Protein AF-A0A3F3A247-F1 (afdb_monomer)

Mean predicted aligned error: 5.39 Å

Structure (mmCIF, N/CA/C/O backbone):
data_AF-A0A3F3A247-F1
#
_entry.id   AF-A0A3F3A247-F1
#
loop_
_atom_site.group_PDB
_atom_site.id
_atom_site.type_symbol
_atom_site.label_atom_id
_atom_site.label_alt_id
_atom_site.label_comp_id
_atom_site.label_asym_id
_atom_site.label_entity_id
_atom_site.label_seq_id
_atom_site.pdbx_PDB_ins_code
_atom_site.Cartn_x
_atom_site.Cartn_y
_atom_site.Cartn_z
_atom_site.occupancy
_atom_site.B_iso_or_equiv
_atom_site.auth_seq_id
_atom_site.auth_comp_id
_atom_site.auth_asym_id
_atom_site.auth_atom_id
_atom_site.pdbx_PDB_model_num
ATOM 1 N N . MET A 1 1 ? -2.320 11.211 -10.194 1.00 46.19 1 MET A N 1
ATOM 2 C CA . MET A 1 1 ? -1.294 10.342 -9.572 1.00 46.19 1 MET A CA 1
ATOM 3 C C . MET A 1 1 ? -1.910 9.728 -8.316 1.00 46.19 1 MET A C 1
ATOM 5 O O . MET A 1 1 ? -2.364 10.488 -7.471 1.00 46.19 1 MET A O 1
ATOM 9 N N . VAL A 1 2 ? -2.010 8.396 -8.226 1.00 53.28 2 VAL A N 1
ATOM 10 C CA . VAL A 1 2 ? -2.815 7.676 -7.203 1.00 53.28 2 VAL A CA 1
ATOM 11 C C . VAL A 1 2 ? -2.336 7.931 -5.757 1.00 53.28 2 VAL A C 1
ATOM 13 O O . VAL A 1 2 ? -3.120 7.828 -4.819 1.00 53.28 2 VAL A O 1
ATOM 16 N N . LEU A 1 3 ? -1.090 8.392 -5.579 1.00 52.69 3 LEU A N 1
ATOM 17 C CA . LEU A 1 3 ? -0.507 8.829 -4.298 1.00 52.69 3 LEU A CA 1
ATOM 18 C C . LEU A 1 3 ? -1.402 9.779 -3.484 1.00 52.69 3 LEU A C 1
ATOM 20 O O . LEU A 1 3 ? -1.448 9.680 -2.258 1.00 52.69 3 LEU A O 1
ATOM 24 N N . TYR A 1 4 ? -2.143 10.667 -4.153 1.00 54.91 4 TYR A N 1
ATOM 25 C CA . TYR A 1 4 ? -3.012 11.640 -3.483 1.00 54.91 4 TYR A CA 1
ATOM 26 C C . TYR A 1 4 ? -4.249 11.024 -2.823 1.00 54.91 4 TYR A C 1
ATOM 28 O O . TYR A 1 4 ? -4.876 11.683 -2.000 1.00 54.91 4 TYR A O 1
ATOM 36 N N . SER A 1 5 ? -4.599 9.777 -3.142 1.00 63.94 5 SER A N 1
ATOM 37 C CA . SER A 1 5 ? -5.752 9.094 -2.550 1.00 63.94 5 SER A CA 1
ATOM 38 C C . SER A 1 5 ? -5.394 8.317 -1.278 1.00 63.94 5 SER A C 1
ATOM 40 O O . SER A 1 5 ? -6.249 8.150 -0.413 1.00 63.94 5 SER A O 1
ATOM 42 N N . PHE A 1 6 ? -4.142 7.864 -1.129 1.00 75.56 6 PHE A N 1
ATOM 43 C CA . PHE A 1 6 ? -3.720 7.057 0.028 1.00 75.56 6 PHE A CA 1
ATOM 44 C C . PHE A 1 6 ? -3.362 7.905 1.247 1.00 75.56 6 PHE A C 1
ATOM 46 O O . PHE A 1 6 ? -3.771 7.593 2.362 1.00 75.56 6 PHE A O 1
ATOM 53 N N . LEU A 1 7 ? -2.616 8.994 1.046 1.00 80.38 7 LEU A N 1
ATOM 54 C CA . LEU A 1 7 ? -2.145 9.862 2.129 1.00 80.38 7 LEU A CA 1
ATOM 55 C C . LEU A 1 7 ? -3.266 10.451 3.006 1.00 80.38 7 LEU A C 1
ATOM 57 O O . LEU A 1 7 ? -3.165 10.317 4.229 1.00 80.38 7 LEU A O 1
ATOM 61 N N . PRO A 1 8 ? -4.340 11.059 2.458 1.00 82.88 8 PRO A N 1
ATOM 62 C CA . PRO A 1 8 ? -5.440 11.550 3.288 1.00 82.88 8 PRO A CA 1
ATOM 63 C C . PRO A 1 8 ? -6.129 10.417 4.058 1.00 82.88 8 PRO A C 1
ATOM 65 O O . PRO A 1 8 ? -6.515 10.606 5.209 1.00 82.88 8 PRO A O 1
ATOM 68 N N . GLN A 1 9 ? -6.207 9.221 3.477 1.00 84.12 9 GLN A N 1
ATOM 69 C CA . GLN A 1 9 ? -6.887 8.075 4.076 1.00 84.12 9 GLN A CA 1
ATOM 70 C C . GLN A 1 9 ? -6.077 7.530 5.248 1.00 84.12 9 GLN A C 1
ATOM 72 O O . GLN A 1 9 ? -6.619 7.359 6.339 1.00 84.12 9 GLN A O 1
ATOM 77 N N . ILE A 1 10 ? -4.766 7.361 5.060 1.00 86.44 10 ILE A N 1
ATOM 78 C CA . ILE A 1 10 ? -3.830 7.019 6.134 1.00 86.44 10 ILE A CA 1
ATOM 79 C C . ILE A 1 10 ? -3.912 8.063 7.253 1.00 86.44 1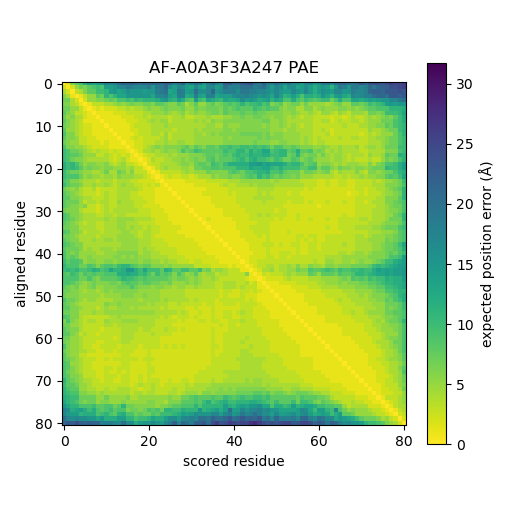0 ILE A C 1
ATOM 81 O O . ILE A 1 10 ? -4.044 7.696 8.420 1.00 86.44 10 ILE A O 1
ATOM 85 N N . TYR A 1 11 ? -3.893 9.357 6.917 1.00 86.25 11 TYR A N 1
ATOM 86 C CA . TYR A 1 11 ? -3.984 10.432 7.906 1.00 86.25 11 TYR A CA 1
ATOM 87 C C . TYR A 1 11 ? -5.283 10.365 8.719 1.00 86.25 11 TYR A C 1
ATOM 89 O O . TYR A 1 11 ? -5.242 10.424 9.949 1.00 86.25 11 TYR A O 1
ATOM 97 N N . ILE A 1 12 ? -6.432 10.202 8.057 1.00 86.75 12 ILE A N 1
ATOM 98 C CA . ILE A 1 12 ? -7.735 10.105 8.724 1.00 86.75 12 ILE A CA 1
ATOM 99 C C . ILE A 1 12 ? -7.775 8.882 9.641 1.00 86.75 12 ILE A C 1
ATOM 101 O O . ILE A 1 12 ? -8.186 9.015 10.793 1.00 86.75 12 ILE A O 1
ATOM 105 N N . ILE A 1 13 ? -7.316 7.717 9.180 1.00 87.88 13 ILE A N 1
ATOM 106 C CA . ILE A 1 13 ? -7.320 6.482 9.976 1.00 87.88 13 ILE A CA 1
ATOM 107 C C . ILE A 1 13 ? -6.414 6.620 11.201 1.00 87.88 13 ILE A C 1
ATOM 109 O O . ILE A 1 13 ? -6.816 6.269 12.307 1.00 87.88 13 ILE A O 1
ATOM 113 N N . LEU A 1 14 ? -5.210 7.175 11.040 1.00 86.81 14 LEU A N 1
ATOM 114 C CA . LEU A 1 14 ? -4.286 7.377 12.157 1.00 86.81 14 LEU A CA 1
ATOM 115 C C . LEU A 1 14 ? -4.813 8.408 13.164 1.00 86.81 14 LEU A C 1
ATOM 117 O O . LEU A 1 14 ? -4.666 8.213 14.372 1.00 86.81 14 LEU A O 1
ATOM 121 N N . LYS A 1 15 ? -5.457 9.479 12.685 1.00 88.94 15 LYS A N 1
ATOM 122 C CA . LYS A 1 15 ? -6.030 10.534 13.531 1.00 88.94 15 LYS A CA 1
ATOM 123 C C . LYS A 1 15 ? -7.263 10.059 14.294 1.00 88.94 15 LYS A C 1
ATOM 125 O O . LYS A 1 15 ? -7.377 10.305 15.490 1.00 88.94 15 LYS A O 1
ATOM 130 N N . THR A 1 16 ? -8.192 9.406 13.603 1.00 87.88 16 THR A N 1
ATOM 131 C CA . THR A 1 16 ? -9.472 8.964 14.179 1.00 87.88 16 THR A CA 1
ATOM 132 C C . THR A 1 16 ? -9.365 7.623 14.894 1.00 87.88 16 THR A C 1
ATOM 134 O O . THR A 1 16 ? -10.230 7.299 15.702 1.00 87.88 16 THR A O 1
ATOM 137 N N . LYS A 1 17 ? -8.310 6.842 14.618 1.00 85.69 17 LYS A N 1
ATOM 138 C CA . LYS A 1 17 ? -8.135 5.461 15.091 1.00 85.69 17 LYS A CA 1
ATOM 139 C C . LYS A 1 17 ? -9.341 4.565 14.767 1.00 85.69 17 LYS A C 1
ATOM 141 O O . LYS A 1 17 ? -9.582 3.588 15.473 1.00 85.69 17 LYS A O 1
ATOM 146 N N . SER A 1 18 ? -10.081 4.895 13.709 1.00 82.31 18 SER A N 1
ATOM 147 C CA . SER A 1 18 ? -11.240 4.150 13.221 1.00 82.31 18 SER A CA 1
ATOM 148 C C . SER A 1 18 ? -11.085 3.919 11.716 1.00 82.31 18 SER A C 1
ATOM 150 O O . SER A 1 18 ? -10.555 4.783 11.009 1.00 82.31 18 SER A O 1
ATOM 152 N N . PRO A 1 19 ? -11.542 2.767 11.193 1.00 81.62 19 PRO A N 1
ATOM 153 C CA . PRO A 1 19 ? -11.616 2.556 9.750 1.00 81.62 19 PRO A CA 1
ATOM 154 C C . PRO A 1 19 ? -12.636 3.491 9.074 1.00 81.62 19 PRO A C 1
ATOM 156 O O . PRO A 1 19 ? -12.618 3.619 7.848 1.00 81.62 19 PRO A O 1
ATOM 159 N N . GLY A 1 20 ? -13.514 4.160 9.834 1.00 82.81 20 GLY A N 1
ATOM 160 C CA . GLY A 1 20 ? -14.576 5.006 9.296 1.00 82.81 20 GLY A CA 1
ATOM 161 C C . GLY A 1 20 ? -15.539 4.206 8.415 1.00 82.81 20 GLY A C 1
ATOM 162 O O . GLY A 1 20 ? -15.880 3.071 8.730 1.00 82.81 20 GLY A O 1
ATOM 163 N N . ASN A 1 21 ? -15.946 4.780 7.280 1.00 80.94 21 ASN A N 1
ATOM 164 C CA . ASN A 1 21 ? -16.827 4.119 6.308 1.00 80.94 21 ASN A CA 1
ATOM 165 C C . ASN A 1 21 ? -16.058 3.334 5.221 1.00 80.94 21 ASN A C 1
ATOM 167 O O . ASN A 1 21 ? -16.549 3.140 4.109 1.00 80.94 21 ASN A O 1
ATOM 171 N N . ASN A 1 22 ? -14.809 2.938 5.487 1.00 83.38 22 ASN A N 1
ATOM 172 C CA . ASN A 1 22 ? -14.017 2.197 4.510 1.00 83.38 22 ASN A CA 1
ATOM 173 C C . ASN A 1 22 ? -14.419 0.717 4.475 1.00 83.38 22 ASN A C 1
ATOM 175 O O . ASN A 1 22 ? -14.331 0.012 5.479 1.00 83.38 22 ASN A O 1
ATOM 179 N N . SER A 1 23 ? -14.771 0.211 3.290 1.00 86.38 23 SER A N 1
ATOM 180 C CA . SER A 1 23 ? -15.005 -1.222 3.081 1.00 86.38 23 SER A CA 1
ATOM 181 C C . SER A 1 23 ? -13.683 -1.987 2.978 1.00 86.38 23 SER A C 1
ATOM 183 O O . SER A 1 23 ? -12.901 -1.760 2.057 1.00 86.38 23 SER A O 1
ATOM 185 N N . ILE A 1 24 ? -13.451 -2.947 3.879 1.00 87.38 24 ILE A N 1
ATOM 186 C CA . ILE A 1 24 ? -12.258 -3.815 3.851 1.00 87.38 24 ILE A CA 1
ATOM 187 C C . ILE A 1 24 ? -12.130 -4.538 2.502 1.00 87.38 24 ILE A C 1
ATOM 189 O O . ILE A 1 24 ? -11.040 -4.602 1.936 1.00 87.38 24 ILE A O 1
ATOM 193 N N . GLN A 1 25 ? -13.243 -5.051 1.965 1.00 87.50 25 GLN A N 1
ATOM 194 C CA . GLN A 1 25 ? -13.255 -5.784 0.695 1.00 87.50 25 GLN A CA 1
ATOM 195 C C . GLN A 1 25 ? -12.759 -4.914 -0.463 1.00 87.50 25 GLN A C 1
ATOM 197 O O . GLN A 1 25 ? -11.949 -5.365 -1.269 1.00 87.50 25 GLN A O 1
ATOM 202 N N . TYR A 1 26 ? -13.190 -3.651 -0.506 1.00 89.38 26 TYR A N 1
ATOM 203 C CA . TYR A 1 26 ? -12.748 -2.700 -1.522 1.00 89.38 26 TYR A CA 1
ATOM 204 C C . TYR A 1 26 ? -11.227 -2.496 -1.490 1.00 89.38 26 TYR A C 1
ATOM 206 O O . TYR A 1 26 ? -10.570 -2.566 -2.527 1.00 89.38 26 TYR A O 1
ATOM 214 N N . TRP A 1 27 ? -10.653 -2.309 -0.300 1.00 88.94 27 TRP A N 1
ATOM 215 C CA . TRP A 1 27 ? -9.216 -2.075 -0.133 1.00 88.94 27 TRP A CA 1
ATOM 216 C C . TRP A 1 27 ? -8.359 -3.304 -0.457 1.00 88.94 27 TRP A C 1
ATOM 218 O O . TRP A 1 27 ? -7.286 -3.167 -1.051 1.00 88.94 27 TRP A O 1
ATOM 228 N N . ILE A 1 28 ? -8.862 -4.507 -0.165 1.00 89.94 28 ILE A N 1
ATOM 229 C CA . ILE A 1 28 ? -8.229 -5.765 -0.584 1.00 89.94 28 ILE A CA 1
ATOM 230 C C . ILE A 1 28 ? -8.196 -5.867 -2.115 1.00 89.94 28 ILE A C 1
ATOM 232 O O . ILE A 1 28 ? -7.126 -6.075 -2.687 1.00 89.94 28 ILE A O 1
ATOM 236 N N . VAL A 1 29 ? -9.337 -5.669 -2.787 1.00 92.00 29 VAL A N 1
ATOM 237 C CA . VAL A 1 29 ? -9.425 -5.749 -4.258 1.00 92.00 29 VAL A CA 1
ATOM 238 C C . VAL A 1 29 ? -8.565 -4.673 -4.923 1.00 92.00 29 VAL A C 1
ATOM 240 O O . VAL A 1 29 ? -7.852 -4.960 -5.883 1.00 92.00 29 VAL A O 1
ATOM 243 N N . MET A 1 30 ? -8.565 -3.449 -4.390 1.00 90.12 30 MET A N 1
ATOM 244 C CA . MET A 1 30 ? -7.722 -2.367 -4.900 1.00 90.12 30 MET A CA 1
ATOM 245 C C . MET A 1 30 ? -6.231 -2.709 -4.787 1.00 90.12 30 MET A C 1
ATOM 247 O O . MET A 1 30 ? -5.490 -2.562 -5.759 1.00 90.12 30 MET A O 1
ATOM 251 N N . THR A 1 31 ? -5.786 -3.187 -3.623 1.00 91.75 31 THR A N 1
ATOM 252 C CA . THR A 1 31 ? -4.377 -3.546 -3.389 1.00 91.75 31 THR A CA 1
ATOM 253 C C . THR A 1 31 ? -3.936 -4.688 -4.296 1.00 91.75 31 THR A C 1
ATOM 255 O O . THR A 1 31 ? -2.833 -4.654 -4.848 1.00 91.75 31 THR A O 1
ATOM 258 N N . PHE A 1 32 ? -4.818 -5.665 -4.512 1.00 92.06 32 PHE A N 1
ATOM 259 C CA . PHE A 1 32 ? -4.592 -6.744 -5.464 1.00 92.06 32 PHE A CA 1
ATOM 260 C C . PHE A 1 32 ? -4.426 -6.203 -6.891 1.00 92.06 32 PHE A C 1
ATOM 262 O O . PHE A 1 32 ? -3.419 -6.482 -7.538 1.00 92.06 32 PHE A O 1
ATOM 269 N N . GLY A 1 33 ? -5.338 -5.339 -7.347 1.00 91.56 33 GLY A N 1
ATOM 270 C CA . GLY A 1 33 ? -5.255 -4.716 -8.670 1.00 91.56 33 GLY A CA 1
ATOM 271 C C . GLY A 1 33 ? -3.968 -3.909 -8.882 1.00 91.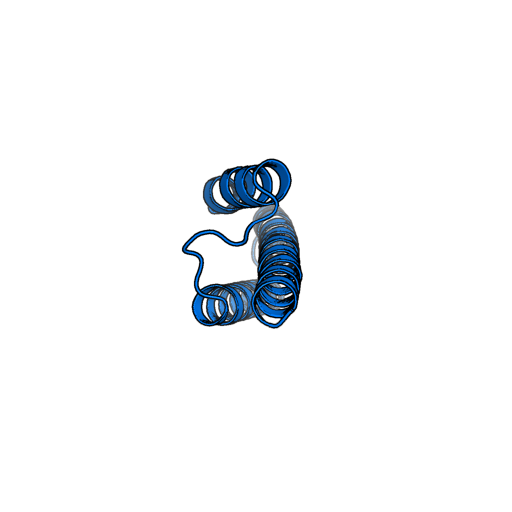56 33 GLY A C 1
ATOM 272 O O . GLY A 1 33 ? -3.319 -4.042 -9.919 1.00 91.56 33 GLY A O 1
ATOM 273 N N . ILE A 1 34 ? -3.544 -3.122 -7.888 1.00 91.19 34 ILE A N 1
ATOM 274 C CA . ILE A 1 34 ? -2.289 -2.351 -7.957 1.00 91.19 34 ILE A CA 1
ATOM 275 C C . ILE A 1 34 ? -1.075 -3.278 -8.030 1.00 91.19 34 ILE A C 1
ATOM 277 O O . ILE A 1 34 ? -0.156 -3.016 -8.808 1.00 91.19 34 ILE A O 1
ATOM 281 N N . SER A 1 35 ? -1.087 -4.378 -7.277 1.00 90.50 35 SER A N 1
ATOM 282 C CA . SER A 1 35 ? -0.032 -5.394 -7.329 1.00 90.50 35 SER A CA 1
ATOM 283 C C . SER A 1 35 ? 0.060 -6.028 -8.719 1.00 90.50 35 SER A C 1
ATOM 285 O O . SER A 1 35 ? 1.150 -6.101 -9.285 1.00 90.50 35 SER A O 1
ATOM 287 N N . CYS A 1 36 ? -1.078 -6.396 -9.320 1.00 92.19 36 CYS A N 1
ATOM 288 C CA . CYS A 1 36 ? -1.127 -6.922 -10.686 1.00 92.19 36 CYS A CA 1
ATOM 289 C C . CYS A 1 36 ? -0.569 -5.923 -11.709 1.00 92.19 36 CYS A C 1
ATOM 291 O O . CYS A 1 36 ? 0.232 -6.303 -12.560 1.00 92.19 36 CYS A O 1
ATOM 293 N N . ILE A 1 37 ? -0.937 -4.641 -11.608 1.00 90.62 37 ILE A N 1
ATOM 294 C CA . ILE A 1 37 ? -0.407 -3.588 -12.488 1.00 90.62 37 ILE A CA 1
ATOM 295 C C . ILE A 1 37 ? 1.108 -3.450 -12.315 1.00 90.62 37 ILE A C 1
ATOM 297 O O . ILE A 1 37 ? 1.822 -3.317 -13.306 1.00 90.62 37 ILE A O 1
ATOM 301 N N . CYS A 1 38 ? 1.604 -3.491 -11.076 1.00 89.69 38 CYS A N 1
ATOM 302 C CA . CYS A 1 38 ? 3.030 -3.378 -10.786 1.00 89.69 38 CYS A CA 1
ATOM 303 C C . CYS A 1 38 ? 3.826 -4.539 -11.405 1.00 89.69 38 CYS A C 1
ATOM 305 O O . CYS A 1 38 ? 4.850 -4.304 -12.042 1.00 89.69 38 CYS A O 1
ATOM 307 N N . ILE A 1 39 ? 3.327 -5.775 -11.286 1.00 91.38 39 ILE A N 1
ATOM 308 C CA . ILE A 1 39 ? 3.935 -6.964 -11.906 1.00 91.38 39 ILE A CA 1
ATOM 309 C C . ILE A 1 39 ? 3.890 -6.859 -13.432 1.00 91.38 39 ILE A C 1
ATOM 311 O O . ILE A 1 39 ? 4.894 -7.095 -14.097 1.00 91.38 39 ILE A O 1
ATOM 315 N N . ASN A 1 40 ? 2.750 -6.457 -13.998 1.00 92.62 40 ASN A N 1
ATOM 316 C CA . ASN A 1 40 ? 2.614 -6.292 -15.442 1.00 92.62 40 ASN A CA 1
ATOM 317 C C . ASN A 1 40 ? 3.617 -5.266 -15.987 1.00 92.62 40 ASN A C 1
ATOM 319 O O . ASN A 1 40 ? 4.280 -5.503 -16.987 1.00 92.62 40 ASN A O 1
ATOM 323 N N . GLN A 1 41 ? 3.773 -4.138 -15.297 1.00 89.88 41 GLN A N 1
ATOM 324 C CA . GLN A 1 41 ? 4.746 -3.114 -15.668 1.00 89.88 41 GLN A CA 1
ATOM 325 C C . GLN A 1 41 ? 6.194 -3.585 -15.549 1.00 89.88 41 GLN A C 1
ATOM 327 O O . GLN A 1 41 ? 7.024 -3.186 -16.363 1.00 89.88 41 GLN A O 1
ATOM 332 N N . PHE A 1 42 ? 6.488 -4.436 -14.566 1.00 90.12 42 PHE A N 1
ATOM 333 C CA . PHE A 1 42 ? 7.794 -5.068 -14.430 1.00 90.12 42 PHE A CA 1
ATOM 334 C C . PHE A 1 42 ? 8.108 -5.975 -15.628 1.00 90.12 42 PHE A C 1
ATOM 336 O O . PHE A 1 42 ? 9.194 -5.883 -16.187 1.00 90.12 42 PHE A O 1
ATOM 343 N N . ILE A 1 43 ? 7.142 -6.795 -16.060 1.00 92.94 43 ILE A N 1
ATOM 344 C CA . ILE A 1 43 ? 7.289 -7.704 -17.209 1.00 92.94 43 ILE A CA 1
ATOM 345 C C . ILE A 1 43 ? 7.392 -6.932 -18.532 1.00 92.94 43 ILE A C 1
ATOM 347 O O . ILE A 1 43 ? 8.179 -7.298 -19.396 1.00 92.94 43 ILE A O 1
ATOM 351 N N . CYS A 1 44 ? 6.614 -5.861 -18.700 1.00 92.62 44 CYS A N 1
ATOM 352 C CA . CYS A 1 44 ? 6.608 -5.052 -19.923 1.00 92.62 44 CYS A CA 1
ATOM 353 C C . CYS A 1 44 ? 7.792 -4.076 -20.041 1.00 92.62 44 CYS A C 1
ATOM 355 O O . CYS A 1 44 ? 7.782 -3.249 -20.950 1.00 92.62 44 CYS A O 1
ATOM 357 N N . GLU A 1 45 ? 8.760 -4.121 -19.118 1.00 90.50 45 GLU A N 1
ATOM 358 C CA . GLU A 1 45 ? 9.954 -3.262 -19.110 1.00 90.50 45 GLU A CA 1
ATOM 359 C C . GLU A 1 45 ? 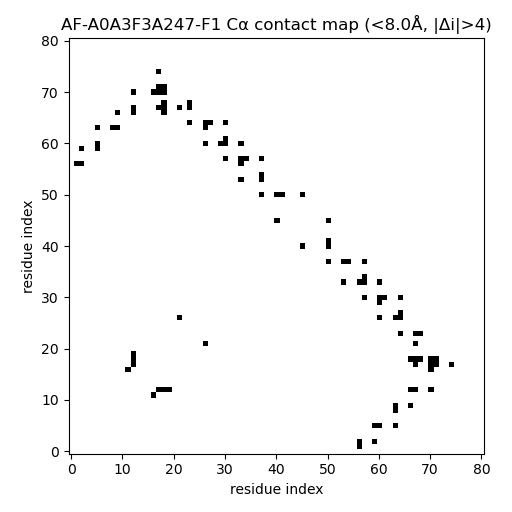9.638 -1.763 -19.289 1.00 90.50 45 GLU A C 1
ATOM 361 O O . GLU A 1 45 ? 10.330 -1.027 -19.995 1.00 90.50 45 GLU A O 1
ATOM 366 N N . VAL A 1 46 ? 8.568 -1.285 -18.638 1.00 90.31 46 VAL A N 1
ATOM 367 C CA . VAL A 1 46 ? 8.192 0.137 -18.704 1.00 90.31 46 VAL A CA 1
ATOM 368 C C . VAL A 1 46 ? 9.318 1.026 -18.150 1.00 90.31 46 VAL A C 1
ATOM 370 O O . VAL A 1 46 ? 10.143 0.560 -17.356 1.00 90.31 46 VAL A O 1
ATOM 373 N N . PRO A 1 47 ? 9.356 2.330 -18.495 1.00 92.75 47 PRO A N 1
ATOM 374 C CA . PRO A 1 47 ? 10.404 3.229 -18.023 1.00 92.75 47 PRO A CA 1
ATOM 375 C C . PRO A 1 47 ? 10.625 3.132 -16.508 1.00 92.75 47 PRO A C 1
ATOM 377 O O . PRO A 1 47 ? 9.674 3.185 -15.727 1.00 92.75 47 PRO A O 1
ATOM 380 N N . LYS A 1 48 ? 11.892 3.050 -16.075 1.00 88.31 48 LYS A N 1
ATOM 381 C CA . LYS A 1 48 ? 12.260 2.832 -14.660 1.00 88.31 48 LYS A CA 1
ATOM 382 C C . LYS A 1 48 ? 11.583 3.817 -13.701 1.00 88.31 48 LYS A C 1
ATOM 384 O O . LYS A 1 48 ? 11.181 3.433 -12.610 1.00 88.31 48 LYS A O 1
ATOM 389 N N . VAL A 1 49 ? 11.410 5.071 -14.124 1.00 87.56 49 VAL A N 1
ATOM 390 C CA . VAL A 1 49 ? 10.712 6.110 -13.348 1.00 87.56 49 VAL A CA 1
ATOM 391 C C . VAL A 1 49 ? 9.260 5.711 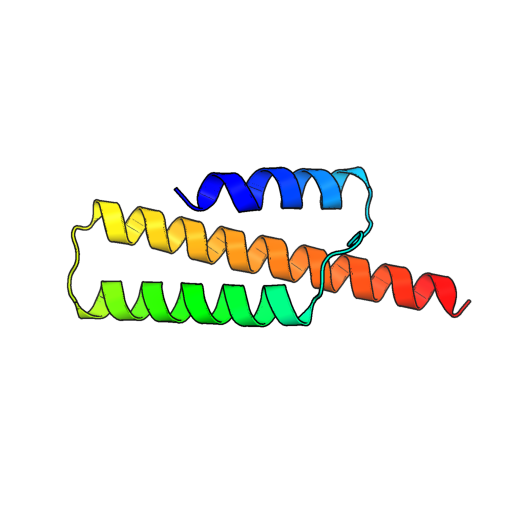-13.055 1.00 87.56 49 VAL A C 1
ATOM 393 O O . VAL A 1 49 ? 8.799 5.842 -11.923 1.00 87.56 49 VAL A O 1
ATOM 396 N N . GLN A 1 50 ? 8.549 5.174 -14.048 1.00 87.56 50 GLN A N 1
ATOM 397 C CA . GLN A 1 50 ? 7.173 4.701 -13.896 1.00 87.56 50 GLN A CA 1
ATOM 398 C C . GLN A 1 50 ? 7.100 3.485 -12.968 1.00 87.56 50 GLN A C 1
ATOM 400 O O . GLN A 1 50 ? 6.238 3.438 -12.091 1.00 87.56 50 GLN A O 1
ATOM 405 N N . LEU A 1 51 ? 8.034 2.543 -13.117 1.00 88.62 51 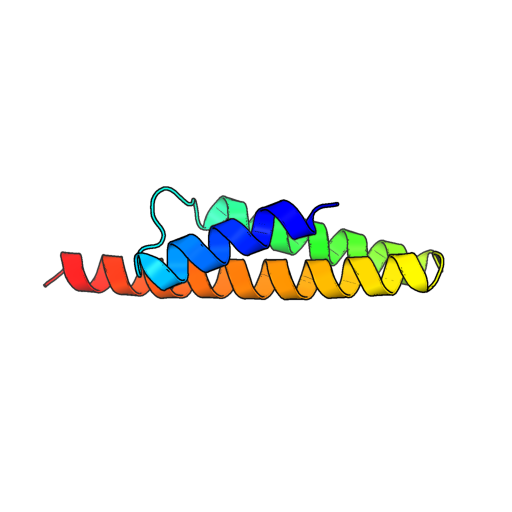LEU A N 1
ATOM 406 C CA . LEU A 1 51 ? 8.118 1.352 -12.273 1.00 88.62 51 LEU A CA 1
ATOM 407 C C . LEU A 1 51 ? 8.361 1.713 -10.797 1.00 88.62 51 LEU A C 1
ATOM 409 O O . LEU A 1 51 ? 7.707 1.165 -9.909 1.00 88.62 51 LEU A O 1
ATOM 413 N N . ILE A 1 52 ? 9.250 2.676 -10.527 1.00 89.00 52 ILE A N 1
ATOM 414 C CA . ILE A 1 52 ? 9.508 3.195 -9.174 1.00 89.00 52 ILE A CA 1
ATOM 415 C C . ILE A 1 52 ? 8.233 3.809 -8.586 1.00 89.00 52 ILE A C 1
ATOM 417 O O . ILE A 1 52 ? 7.844 3.464 -7.471 1.00 89.00 52 ILE A O 1
ATOM 421 N N . ILE A 1 53 ? 7.541 4.671 -9.338 1.00 88.75 53 ILE A N 1
ATOM 422 C CA . ILE A 1 53 ? 6.295 5.301 -8.877 1.00 88.75 53 ILE A CA 1
ATOM 423 C C . ILE A 1 53 ? 5.221 4.249 -8.569 1.00 88.75 53 ILE A C 1
ATOM 425 O O . ILE A 1 53 ? 4.548 4.352 -7.540 1.00 88.75 53 ILE A O 1
ATOM 429 N N . GLN A 1 54 ? 5.062 3.222 -9.411 1.00 88.38 54 GLN A N 1
ATOM 430 C CA . GLN A 1 54 ? 4.088 2.164 -9.134 1.00 88.38 54 GLN A CA 1
ATOM 431 C C . GLN A 1 54 ? 4.472 1.266 -7.971 1.00 88.38 54 GLN A C 1
ATOM 433 O O . GLN A 1 54 ? 3.589 0.880 -7.207 1.00 88.38 54 GLN A O 1
ATOM 438 N N . SER A 1 55 ? 5.761 1.010 -7.778 1.00 88.69 55 SER A N 1
ATOM 439 C CA . SER A 1 55 ? 6.244 0.273 -6.610 1.00 88.69 55 SER A CA 1
ATOM 440 C C . SER A 1 55 ? 5.905 1.029 -5.321 1.00 88.69 55 SER A C 1
ATOM 442 O O . SER A 1 55 ? 5.391 0.444 -4.370 1.00 88.69 55 SER A O 1
ATOM 444 N N . ILE A 1 56 ? 6.090 2.354 -5.314 1.00 90.00 56 ILE A N 1
ATOM 445 C CA . ILE A 1 56 ? 5.699 3.212 -4.189 1.00 90.00 56 ILE A CA 1
ATOM 446 C C . ILE A 1 56 ? 4.177 3.155 -3.966 1.00 90.00 56 ILE A C 1
ATOM 448 O O . ILE A 1 56 ? 3.732 2.986 -2.831 1.00 90.00 56 ILE A O 1
ATOM 452 N N . ASN A 1 57 ? 3.363 3.230 -5.026 1.00 88.50 57 ASN A N 1
ATOM 453 C CA . ASN A 1 57 ? 1.903 3.105 -4.903 1.00 88.50 57 ASN A CA 1
ATOM 454 C C . ASN A 1 57 ? 1.469 1.746 -4.340 1.00 88.50 57 ASN A C 1
ATOM 456 O O . ASN A 1 57 ? 0.552 1.702 -3.522 1.00 88.50 57 ASN A O 1
ATOM 460 N N . ALA A 1 58 ? 2.123 0.652 -4.735 1.00 89.38 58 ALA A N 1
ATOM 461 C CA . ALA A 1 58 ? 1.846 -0.674 -4.191 1.00 89.38 58 ALA A CA 1
ATOM 462 C C . ALA A 1 58 ? 2.126 -0.727 -2.682 1.00 89.38 58 ALA A C 1
ATOM 464 O O . ALA A 1 58 ? 1.284 -1.196 -1.916 1.00 89.38 58 ALA A O 1
ATOM 465 N N . VAL A 1 59 ? 3.253 -0.162 -2.237 1.00 91.31 59 VAL A N 1
ATOM 466 C CA . VAL A 1 59 ? 3.590 -0.064 -0.808 1.00 91.31 59 VAL A CA 1
ATOM 467 C C . VAL A 1 59 ? 2.535 0.739 -0.041 1.00 91.31 59 VAL A C 1
ATOM 469 O O . VAL A 1 59 ? 2.061 0.279 0.998 1.00 91.31 59 VAL A O 1
ATOM 472 N N . PHE A 1 60 ? 2.109 1.898 -0.554 1.00 90.31 60 PHE A N 1
ATOM 473 C CA . PHE A 1 60 ? 1.064 2.704 0.092 1.00 90.31 60 PHE A CA 1
ATOM 474 C C . PHE A 1 60 ? -0.298 2.003 0.134 1.00 90.31 60 PHE A C 1
ATOM 476 O O . PHE A 1 60 ? -0.996 2.095 1.147 1.00 90.31 60 PHE A O 1
ATOM 483 N N . ALA A 1 61 ? -0.673 1.281 -0.923 1.00 89.88 61 ALA A N 1
ATOM 484 C CA . ALA A 1 61 ? -1.909 0.505 -0.956 1.00 89.88 61 ALA A CA 1
ATOM 485 C C . ALA A 1 61 ? -1.903 -0.607 0.106 1.00 89.88 61 ALA A C 1
ATOM 487 O O . ALA A 1 61 ? -2.870 -0.746 0.858 1.00 89.88 61 ALA A O 1
ATOM 488 N N . ILE A 1 62 ? -0.785 -1.334 0.235 1.00 91.62 62 ILE A N 1
ATOM 489 C CA . ILE A 1 62 ? -0.600 -2.363 1.267 1.00 91.62 62 ILE A CA 1
ATOM 490 C C . ILE A 1 62 ? -0.690 -1.741 2.664 1.00 91.62 62 ILE A C 1
ATOM 492 O O . ILE A 1 62 ? -1.472 -2.209 3.490 1.00 91.62 6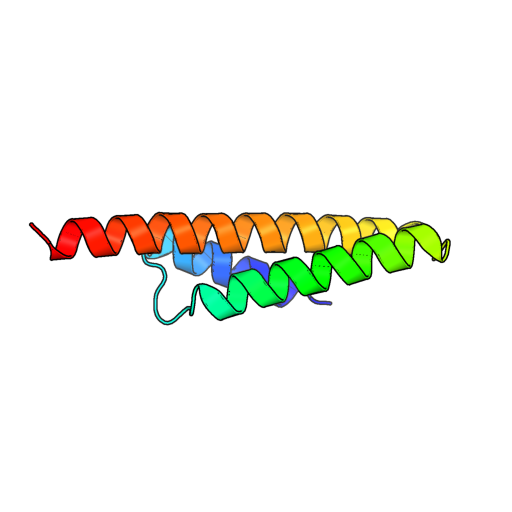2 ILE A O 1
ATOM 496 N N . LEU A 1 63 ? 0.052 -0.659 2.923 1.00 91.94 63 LEU A N 1
ATOM 497 C CA . LEU A 1 63 ? 0.034 0.050 4.208 1.00 91.94 63 LEU A CA 1
ATOM 498 C C . LEU A 1 63 ? -1.375 0.504 4.597 1.00 91.94 63 LEU A C 1
ATOM 500 O O . LEU A 1 63 ? -1.818 0.271 5.722 1.00 91.94 63 LEU A O 1
ATOM 504 N N . THR A 1 64 ? -2.095 1.120 3.658 1.00 90.44 64 THR A N 1
ATOM 505 C CA . THR A 1 64 ? -3.459 1.608 3.893 1.00 90.44 64 THR A CA 1
ATOM 506 C C . THR A 1 64 ? -4.399 0.450 4.214 1.00 90.44 64 THR A C 1
ATOM 508 O O . THR A 1 64 ? -5.134 0.503 5.198 1.00 90.44 64 THR A O 1
ATOM 511 N N . THR A 1 65 ? -4.329 -0.637 3.446 1.00 91.69 65 THR A N 1
ATOM 512 C CA . THR A 1 65 ? 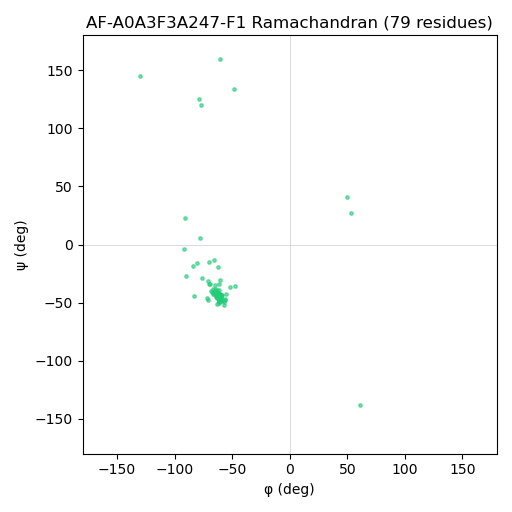-5.160 -1.827 3.662 1.00 91.69 65 THR A CA 1
ATOM 513 C C . THR A 1 65 ? -4.877 -2.485 5.009 1.00 91.69 65 THR A C 1
ATOM 515 O O . THR A 1 65 ? -5.816 -2.824 5.729 1.00 91.69 65 THR A O 1
ATOM 518 N N . VAL A 1 66 ? -3.606 -2.601 5.406 1.00 92.25 66 VAL A N 1
ATOM 519 C CA . VAL A 1 66 ? -3.217 -3.133 6.721 1.00 92.25 66 VAL A CA 1
ATOM 520 C C . VAL A 1 66 ? -3.781 -2.272 7.850 1.00 92.25 66 VAL A C 1
ATOM 522 O O . VAL A 1 66 ? -4.357 -2.815 8.792 1.00 92.25 66 VAL A O 1
ATOM 525 N N . LEU A 1 67 ? -3.677 -0.942 7.752 1.00 91.44 67 LEU A N 1
ATOM 526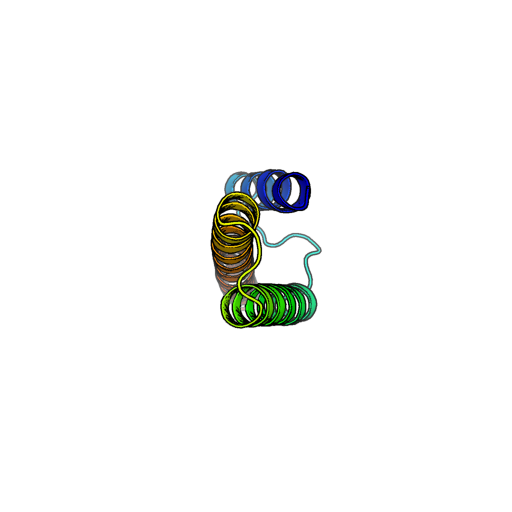 C CA . LEU A 1 67 ? -4.243 -0.033 8.753 1.00 91.44 67 LEU A CA 1
ATOM 527 C C . LEU A 1 67 ? -5.764 -0.183 8.856 1.00 91.44 67 LEU A C 1
ATOM 529 O O . LEU A 1 67 ? -6.297 -0.287 9.960 1.00 91.44 67 LEU A O 1
ATOM 533 N N . ILE A 1 68 ? -6.464 -0.250 7.722 1.00 90.25 68 ILE A N 1
ATOM 534 C CA . ILE A 1 68 ? -7.923 -0.419 7.696 1.00 90.25 68 ILE A CA 1
ATOM 535 C C . ILE A 1 68 ? -8.326 -1.740 8.338 1.00 90.25 68 ILE A C 1
ATOM 537 O O . ILE A 1 68 ? -9.228 -1.751 9.176 1.00 90.25 68 ILE A O 1
ATOM 541 N N . ILE A 1 69 ? -7.654 -2.843 8.001 1.00 90.50 69 ILE A N 1
ATOM 542 C CA . ILE A 1 69 ? -7.919 -4.153 8.606 1.00 90.50 69 ILE A CA 1
ATOM 543 C C . ILE A 1 69 ? -7.661 -4.099 10.113 1.00 90.50 69 ILE A C 1
ATOM 545 O O . ILE A 1 69 ? -8.528 -4.495 10.892 1.00 90.50 69 ILE A O 1
ATOM 549 N N . TYR A 1 70 ? -6.513 -3.564 10.535 1.00 91.38 70 TYR A N 1
ATOM 550 C CA . TYR A 1 70 ? -6.138 -3.468 11.945 1.00 91.38 70 TYR A CA 1
ATOM 551 C C . TYR A 1 70 ? -7.184 -2.704 12.766 1.00 91.38 70 TYR A C 1
ATOM 553 O O . TYR A 1 70 ? -7.685 -3.217 13.770 1.00 91.38 70 TYR A O 1
ATOM 561 N N . PHE A 1 71 ? -7.563 -1.500 12.326 1.00 90.25 71 PHE A N 1
ATOM 562 C CA . PHE A 1 71 ? -8.543 -0.690 13.045 1.00 90.25 71 PHE A CA 1
ATOM 563 C C . PHE A 1 71 ? -9.963 -1.255 12.944 1.00 90.25 71 PHE A C 1
ATOM 565 O O . PHE A 1 71 ? -10.707 -1.159 13.915 1.00 90.25 71 PHE A O 1
ATOM 572 N N . SER A 1 72 ? -10.325 -1.921 11.844 1.00 88.25 72 SER A N 1
ATOM 573 C CA . SER A 1 72 ? -11.619 -2.611 11.735 1.00 88.25 72 SER A CA 1
ATOM 574 C C . SER A 1 72 ? -11.741 -3.785 12.699 1.00 88.25 72 SER A C 1
ATOM 576 O O . SER A 1 72 ? -12.775 -3.952 13.341 1.00 88.25 72 SER A O 1
ATOM 578 N N . VAL A 1 73 ? -10.688 -4.596 12.837 1.00 88.38 73 VAL A N 1
ATOM 579 C CA . VAL A 1 73 ? -10.660 -5.703 13.805 1.00 88.38 73 VAL A CA 1
ATOM 580 C C . VAL A 1 73 ? -10.684 -5.162 15.234 1.00 88.38 73 VAL A C 1
ATOM 582 O O . VAL A 1 73 ? -11.414 -5.684 16.075 1.00 88.38 73 VAL A O 1
ATOM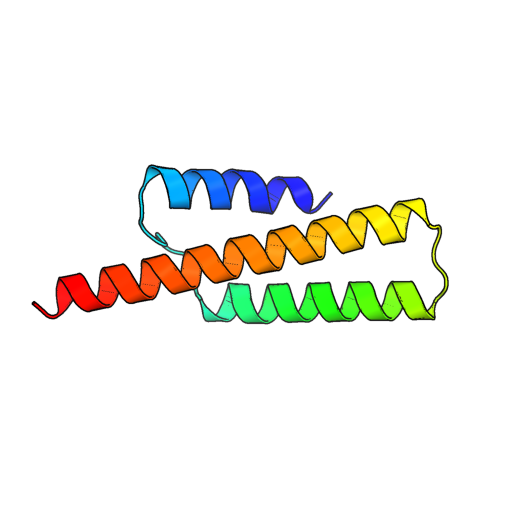 585 N N . LYS A 1 74 ? -9.923 -4.097 15.510 1.00 87.00 74 LYS A N 1
ATOM 586 C CA . LYS A 1 74 ? -9.900 -3.447 16.824 1.00 87.00 74 LYS A CA 1
ATOM 587 C C . LYS A 1 74 ? -11.268 -2.876 17.214 1.00 87.00 74 LYS A C 1
ATOM 589 O O . LYS A 1 74 ? -11.688 -3.061 18.351 1.00 87.00 74 LYS A O 1
ATOM 594 N N . GLU A 1 75 ? -11.961 -2.214 16.288 1.00 85.12 75 GLU A N 1
ATOM 595 C CA . GLU A 1 75 ? -13.286 -1.636 16.539 1.00 85.12 75 GLU A CA 1
ATOM 596 C C . GLU A 1 75 ? -14.349 -2.721 16.768 1.00 85.12 75 GLU A C 1
ATOM 598 O O . GLU A 1 75 ? -15.153 -2.595 17.688 1.00 85.12 75 GLU A O 1
ATOM 603 N N . LYS A 1 76 ? -14.316 -3.821 15.998 1.00 81.69 76 LYS A N 1
ATOM 604 C CA . LYS A 1 76 ? -15.208 -4.973 16.219 1.00 81.69 76 LYS A CA 1
ATOM 605 C C . LYS A 1 76 ? -15.042 -5.567 17.618 1.00 81.69 76 LYS A C 1
ATOM 607 O O . LYS A 1 76 ? -16.031 -5.705 18.324 1.00 81.69 76 LYS A O 1
ATOM 612 N N . LYS A 1 77 ? -13.800 -5.813 18.052 1.00 78.94 77 LYS A N 1
ATOM 613 C CA . LYS A 1 77 ? -13.514 -6.338 19.399 1.00 78.94 77 LYS A CA 1
ATOM 614 C C . LYS A 1 77 ? -13.992 -5.423 20.527 1.00 78.94 77 LYS A C 1
ATOM 616 O O . LYS A 1 77 ? -14.305 -5.917 21.597 1.00 78.94 77 LYS A O 1
ATOM 621 N N . HIS A 1 78 ? -14.017 -4.105 20.318 1.00 77.38 78 HIS A N 1
ATOM 622 C CA . HIS A 1 78 ? -14.503 -3.166 21.332 1.00 77.38 78 HIS A CA 1
ATOM 623 C C . HIS A 1 78 ? -16.034 -3.151 21.449 1.00 77.38 78 HIS A C 1
ATOM 625 O O . HIS A 1 78 ? -16.538 -2.868 22.523 1.00 77.38 78 HIS A O 1
ATOM 631 N N . LYS A 1 79 ? -16.767 -3.449 20.367 1.00 73.00 79 LYS A N 1
ATOM 632 C CA . LYS A 1 79 ? -18.242 -3.490 20.358 1.00 73.00 79 LYS A CA 1
ATOM 633 C C . LYS A 1 79 ? -18.825 -4.794 20.924 1.00 73.00 79 LYS A C 1
ATOM 635 O O . LYS A 1 79 ? -20.018 -4.842 21.190 1.00 73.00 79 LYS A O 1
ATOM 640 N N . GLU A 1 80 ? -18.013 -5.843 21.042 1.00 67.75 80 GLU A N 1
ATOM 641 C CA . GLU A 1 80 ? -18.412 -7.160 21.566 1.00 67.75 80 GLU A CA 1
ATOM 642 C C . GLU A 1 80 ? -18.197 -7.310 23.088 1.00 67.75 80 GLU A C 1
ATOM 644 O O . GLU A 1 80 ? -18.559 -8.347 23.642 1.00 67.75 80 GLU A O 1
ATOM 649 N N . ILE A 1 81 ? -17.613 -6.303 23.753 1.00 55.59 81 ILE A N 1
ATOM 650 C CA . ILE A 1 81 ? -17.407 -6.223 25.214 1.00 55.59 81 ILE A CA 1
ATOM 651 C C . ILE A 1 81 ? -18.434 -5.255 25.798 1.00 55.59 81 ILE A C 1
ATOM 653 O O . ILE A 1 81 ? -19.010 -5.586 26.856 1.00 55.59 81 ILE A O 1
#

Organism: Clostridium botulinum (strain 657 / Type Ba4) (NCBI:txid515621)

Sequence (81 aa):
MVLYSFLPQIYIILKTKSPGNNSIQYWIVMTFGISCICINQFICEVPKVQLIIQSINAVFAILTTVLIIYFSVKEKKHKEI

pLDDT: mean 85.27, std 9.95, range [46.19, 92.94]

Radius of gyration: 14.67 Å; Cα contacts (8 Å, |Δi|>4): 53; chains: 1; bounding box: 31×19×45 Å

Solvent-accessible surface area (backbone atoms only — not comparable to full-atom values): 4506 Å² total; per-residue (Å²): 118,76,64,72,65,45,56,60,50,45,50,50,31,68,72,67,65,39,40,75,94,62,56,64,68,58,41,52,53,50,35,51,52,44,45,52,52,42,52,52,41,61,75,68,66,50,60,67,69,59,51,52,54,40,50,51,45,37,52,47,38,48,52,45,36,51,51,39,50,52,29,44,54,52,52,53,60,61,74,76,108

Secondary structure (DSSP, 8-state):
-THHHHHHHHHHHHHH-S-TT--HHHHHHHHHHHHHHHHHHHHTT--HHHHHHHHHHHHHHHHHHHHHHHHHHHHHHHHT-

Foldseek 3Di:
DCVVVLVVQVVCCVVVVALPPDDLVVLVVVLVVLVVVLVVCVVVVPPPVVNVVSVVVSVSSVVSSVSSVVSHVVVVVVVVD